Protein AF-A0A8T6G775-F1 (afdb_monomer_lite)

Secondary structure (DSSP, 8-state):
-HHHHHHHHHHHHHTTSS-SEEEEE--SSSSS-SSPEEEEE--SSPPPTTSTT----HHHHHHHHTTGGG-S-----------TTTS--

Radius of gyration: 15.36 Å; chains: 1; b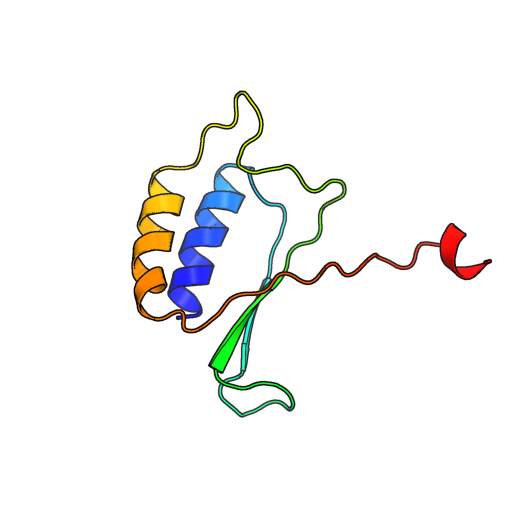ounding box: 39×45×28 Å

Sequence (89 aa):
MATLVQKQVQIFHDEGHREAFRVAYNSGTCPGDKDVVVLEWETAAFQSPYRDGNEMPSEAMRAGAAFQPYIEGTYIEFMELLTPGKMQS

pLDDT: mean 91.37, std 5.48, range [57.84, 97.62]

Foldseek 3Di:
DQVLVVVLVVLCVVVPNADDKDWDACCPPDDDDHPDIDIDGDDPDDDDCPDPPRDDDPVSVVSVVVCVVVDPDDDDDDDDDDDPVNVVD

Structure (mmCIF, N/CA/C/O backbone):
data_AF-A0A8T6G775-F1
#
_entry.id   AF-A0A8T6G775-F1
#
loop_
_atom_site.group_PDB
_atom_site.id
_atom_site.type_symbol
_atom_site.label_atom_id
_atom_site.label_alt_id
_atom_site.label_comp_id
_atom_site.label_asym_id
_atom_site.label_entity_id
_atom_site.label_seq_id
_atom_site.pdbx_PDB_ins_code
_atom_site.Cartn_x
_atom_site.Cartn_y
_atom_site.Cartn_z
_atom_site.occupancy
_atom_site.B_iso_or_equiv
_atom_site.auth_seq_id
_atom_site.auth_comp_id
_atom_site.auth_asym_id
_atom_site.auth_atom_id
_atom_site.pdbx_PDB_model_num
ATOM 1 N N . MET A 1 1 ? -10.482 8.648 2.171 1.00 87.62 1 MET A N 1
ATOM 2 C CA . MET A 1 1 ? -9.182 7.989 2.415 1.00 87.62 1 MET A CA 1
ATOM 3 C C . MET A 1 1 ? -8.991 6.763 1.525 1.00 87.62 1 MET A C 1
ATOM 5 O O . MET A 1 1 ? -8.193 6.841 0.604 1.00 87.62 1 MET A O 1
ATOM 9 N N . ALA A 1 2 ? -9.759 5.682 1.712 1.00 92.69 2 ALA A N 1
ATOM 10 C CA . ALA A 1 2 ? -9.578 4.426 0.965 1.00 92.69 2 ALA A CA 1
ATOM 11 C C . ALA A 1 2 ? -9.557 4.585 -0.568 1.00 92.69 2 ALA A C 1
ATOM 13 O O . ALA A 1 2 ? -8.728 3.986 -1.240 1.00 92.69 2 ALA A O 1
ATOM 14 N N . THR A 1 3 ? -10.403 5.455 -1.125 1.00 94.94 3 THR A N 1
ATOM 15 C CA . THR A 1 3 ? -10.425 5.761 -2.566 1.00 94.94 3 THR A CA 1
ATOM 16 C C . THR A 1 3 ? -9.159 6.461 -3.071 1.00 94.94 3 THR A C 1
ATOM 18 O O . THR A 1 3 ? -8.749 6.236 -4.206 1.00 94.94 3 THR A O 1
ATOM 21 N N . LEU A 1 4 ? -8.514 7.290 -2.242 1.00 96.00 4 LEU A N 1
ATOM 22 C CA . LEU A 1 4 ? -7.247 7.949 -2.583 1.00 96.00 4 LEU A CA 1
ATOM 23 C C . LEU A 1 4 ? -6.096 6.938 -2.579 1.00 96.00 4 LEU A C 1
ATOM 25 O O . LEU A 1 4 ? -5.285 6.936 -3.504 1.00 96.00 4 LEU A O 1
ATOM 29 N N . VAL A 1 5 ? -6.080 6.041 -1.587 1.00 96.12 5 VAL A N 1
ATOM 30 C CA . VAL A 1 5 ? -5.129 4.923 -1.526 1.00 96.12 5 VAL A CA 1
ATOM 31 C C . VAL A 1 5 ? -5.315 4.006 -2.732 1.00 96.12 5 VAL A C 1
ATOM 33 O O . VAL A 1 5 ? -4.339 3.759 -3.431 1.00 96.12 5 VAL A O 1
ATOM 36 N N . GLN A 1 6 ? -6.556 3.601 -3.044 1.00 97.25 6 GLN A N 1
ATOM 37 C CA . GLN A 1 6 ? -6.904 2.800 -4.228 1.00 97.25 6 GLN A CA 1
ATOM 38 C C . GLN A 1 6 ? -6.336 3.408 -5.512 1.00 97.25 6 GLN A C 1
ATOM 40 O O . GLN A 1 6 ? -5.732 2.700 -6.311 1.00 97.25 6 GLN A O 1
ATOM 45 N N . LYS A 1 7 ? -6.496 4.723 -5.706 1.00 97.31 7 LYS A N 1
ATOM 46 C CA . LYS A 1 7 ? -5.963 5.408 -6.887 1.00 97.31 7 LYS A CA 1
ATOM 47 C C . LYS A 1 7 ? -4.439 5.310 -6.959 1.00 97.31 7 LYS A C 1
ATOM 49 O O . LYS A 1 7 ? -3.903 5.029 -8.023 1.00 97.31 7 LYS A O 1
ATOM 54 N N . GLN A 1 8 ? -3.744 5.545 -5.847 1.00 97.19 8 GLN A N 1
ATOM 55 C CA . GLN A 1 8 ? -2.286 5.480 -5.829 1.00 97.19 8 GLN A CA 1
ATOM 56 C C . GLN A 1 8 ? -1.773 4.070 -6.133 1.00 97.19 8 GLN A C 1
ATOM 58 O O . GLN A 1 8 ? -0.878 3.907 -6.959 1.00 97.19 8 GLN A O 1
ATOM 63 N N . VAL A 1 9 ? -2.306 3.059 -5.444 1.00 96.44 9 VAL A N 1
ATOM 64 C CA . VAL A 1 9 ? -1.840 1.681 -5.624 1.00 96.44 9 VAL A CA 1
ATOM 65 C C . VAL A 1 9 ? -2.161 1.164 -7.027 1.00 96.44 9 VAL A C 1
ATOM 67 O O . VAL A 1 9 ? -1.343 0.443 -7.586 1.00 96.44 9 VAL A O 1
ATOM 70 N N . GLN A 1 10 ? -3.269 1.603 -7.637 1.00 97.62 10 GLN A N 1
ATOM 71 C CA . GLN A 1 10 ? -3.577 1.267 -9.025 1.00 97.62 10 GLN A CA 1
ATOM 72 C C . GLN A 1 10 ? -2.491 1.773 -9.978 1.00 97.62 10 GLN A C 1
ATOM 74 O O . GLN A 1 10 ? -2.034 1.009 -10.811 1.00 97.62 10 GLN A O 1
ATOM 79 N N . ILE A 1 11 ? -2.006 3.008 -9.805 1.00 97.25 11 ILE A N 1
ATOM 80 C CA . ILE A 1 11 ? -0.911 3.541 -10.634 1.00 97.25 11 ILE A CA 1
ATOM 81 C C . ILE A 1 11 ? 0.361 2.703 -10.449 1.00 97.25 11 ILE A C 1
ATOM 83 O O . ILE A 1 11 ? 0.997 2.317 -11.422 1.00 97.25 11 ILE A O 1
ATOM 87 N N . PHE A 1 12 ? 0.714 2.360 -9.204 1.00 95.56 12 PHE A N 1
ATOM 88 C CA . PHE A 1 12 ? 1.849 1.466 -8.953 1.00 95.56 12 PHE A CA 1
ATOM 89 C C . PHE A 1 12 ? 1.678 0.094 -9.614 1.00 95.56 12 PHE A C 1
ATOM 91 O O . PHE A 1 12 ? 2.658 -0.476 -10.083 1.00 95.56 12 PHE A O 1
ATOM 98 N N . HIS A 1 13 ? 0.465 -0.449 -9.623 1.00 95.56 13 HIS A N 1
ATOM 99 C CA . HIS A 1 13 ? 0.169 -1.719 -10.272 1.00 95.56 13 HIS A CA 1
ATOM 100 C C . HIS A 1 13 ? 0.288 -1.624 -11.795 1.00 95.56 13 HIS A C 1
ATOM 102 O O . HIS A 1 13 ? 0.976 -2.437 -12.406 1.00 95.56 13 HIS A O 1
ATOM 108 N N . ASP A 1 14 ? -0.315 -0.596 -12.393 1.00 96.44 14 ASP A N 1
ATOM 109 C CA . ASP A 1 14 ? -0.318 -0.369 -13.839 1.00 96.44 14 ASP A CA 1
ATOM 110 C C . ASP A 1 14 ? 1.102 -0.119 -14.382 1.00 96.44 14 ASP A C 1
ATOM 112 O O . ASP A 1 14 ? 1.420 -0.523 -15.499 1.00 96.44 14 ASP A O 1
ATOM 116 N N . GLU A 1 15 ? 1.982 0.485 -13.575 1.00 94.06 15 GLU A N 1
ATOM 117 C CA . GLU A 1 15 ? 3.404 0.688 -13.889 1.00 94.06 15 GLU A CA 1
ATOM 118 C C . GLU A 1 15 ? 4.298 -0.513 -13.502 1.00 94.06 15 GLU A C 1
ATOM 120 O O . GLU A 1 15 ? 5.516 -0.462 -13.652 1.00 94.06 15 GLU A O 1
ATOM 125 N N . GLY A 1 16 ? 3.721 -1.617 -13.013 1.00 91.50 16 GLY A N 1
ATOM 126 C CA . GLY A 1 16 ? 4.447 -2.860 -12.719 1.00 91.50 16 GLY A CA 1
ATOM 127 C C . GLY A 1 16 ? 5.255 -2.856 -11.416 1.00 91.50 16 GLY A C 1
ATOM 128 O O . GLY A 1 16 ? 6.062 -3.755 -11.188 1.00 91.50 16 GLY A O 1
ATOM 129 N N . HIS A 1 17 ? 5.042 -1.877 -10.536 1.00 91.81 17 HIS A N 1
ATOM 130 C CA . HIS A 1 17 ? 5.698 -1.799 -9.225 1.00 91.81 17 HIS A CA 1
ATOM 131 C C . HIS A 1 17 ? 5.033 -2.666 -8.155 1.00 91.81 17 HIS A C 1
ATOM 133 O O . HIS A 1 17 ? 5.624 -2.875 -7.093 1.00 91.81 17 HIS A O 1
ATOM 139 N N . ARG A 1 18 ? 3.789 -3.100 -8.380 1.00 91.75 18 ARG A N 1
ATOM 140 C CA . ARG A 1 18 ? 3.015 -3.905 -7.430 1.00 91.75 18 ARG A CA 1
ATOM 141 C C . ARG A 1 18 ? 2.212 -4.969 -8.157 1.00 91.75 18 ARG A C 1
ATOM 143 O O . ARG A 1 18 ? 1.603 -4.696 -9.189 1.00 91.75 18 ARG A O 1
ATOM 150 N N . GLU A 1 19 ? 2.162 -6.162 -7.583 1.00 94.00 19 GLU A N 1
ATOM 151 C CA . GLU A 1 19 ? 1.276 -7.230 -8.030 1.00 94.00 19 GLU A CA 1
ATOM 152 C C . GLU 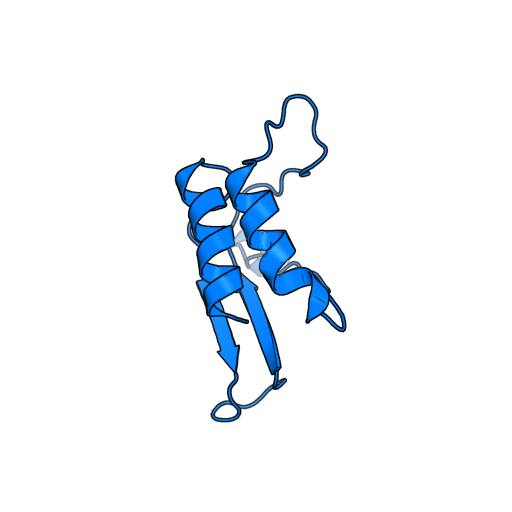A 1 19 ? -0.201 -6.887 -7.765 1.00 94.00 19 GLU A C 1
ATOM 154 O O . GLU A 1 19 ? -0.555 -5.770 -7.374 1.00 94.00 19 GLU A O 1
ATOM 159 N N . ALA A 1 20 ? -1.084 -7.856 -8.012 1.00 94.94 20 ALA A N 1
ATOM 160 C CA . ALA A 1 20 ? -2.489 -7.739 -7.656 1.00 94.94 20 ALA A CA 1
ATOM 161 C C . ALA A 1 20 ? -2.638 -7.412 -6.162 1.00 94.94 20 ALA A C 1
ATOM 163 O O . ALA A 1 20 ? -1.994 -8.014 -5.301 1.00 94.94 20 ALA A O 1
ATOM 164 N N . PHE A 1 21 ? -3.506 -6.451 -5.867 1.00 96.94 21 PHE A N 1
ATOM 165 C CA . PHE A 1 21 ? -3.645 -5.876 -4.538 1.00 96.94 21 PHE A CA 1
ATOM 166 C C . PHE A 1 21 ? -5.116 -5.770 -4.132 1.00 96.94 21 PHE A C 1
ATOM 168 O O . PHE A 1 21 ? -6.033 -5.841 -4.957 1.00 96.94 21 PHE A O 1
ATOM 175 N N . ARG A 1 22 ? -5.338 -5.527 -2.842 1.00 96.88 22 ARG A N 1
ATOM 176 C CA . ARG A 1 22 ? -6.640 -5.222 -2.258 1.00 96.88 22 ARG A CA 1
ATOM 177 C C . ARG A 1 22 ? -6.532 -4.008 -1.345 1.00 96.88 22 ARG A C 1
ATOM 179 O O . ARG A 1 22 ? -5.621 -3.912 -0.528 1.00 96.88 22 ARG A O 1
ATOM 186 N N . VAL A 1 23 ? -7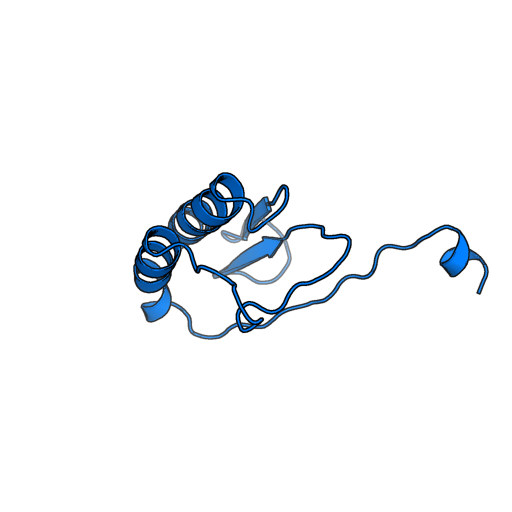.515 -3.115 -1.441 1.00 96.31 23 VAL A N 1
ATOM 187 C CA . VAL A 1 23 ? -7.731 -2.047 -0.459 1.00 96.31 23 VAL A CA 1
ATOM 188 C C . VAL A 1 23 ? -8.999 -2.346 0.331 1.00 96.31 23 VAL A C 1
ATOM 190 O O . VAL A 1 23 ? -10.057 -2.610 -0.244 1.00 96.31 23 VAL A O 1
ATOM 193 N N . ALA A 1 24 ? -8.899 -2.308 1.655 1.00 92.88 24 ALA A N 1
ATOM 194 C CA . ALA A 1 24 ? -10.016 -2.490 2.570 1.00 92.88 24 ALA A CA 1
ATOM 195 C C . ALA A 1 24 ? -10.107 -1.319 3.556 1.00 92.88 24 ALA A C 1
ATOM 197 O O . ALA A 1 24 ? -9.110 -0.694 3.911 1.00 92.88 24 ALA A O 1
ATOM 198 N N . TYR A 1 25 ? -11.326 -1.017 3.994 1.00 92.44 25 TYR A N 1
ATOM 199 C CA . TYR A 1 25 ? -11.611 -0.017 5.017 1.00 92.44 25 TYR A CA 1
ATOM 200 C C . TYR A 1 25 ? -12.805 -0.482 5.838 1.00 92.44 25 TYR A C 1
ATOM 202 O O . TYR A 1 25 ? -13.835 -0.863 5.275 1.00 92.44 25 TYR A O 1
ATOM 210 N N . ASN A 1 26 ? -12.670 -0.446 7.160 1.00 89.12 26 ASN A N 1
ATOM 211 C CA . ASN A 1 26 ? -13.761 -0.766 8.065 1.00 89.12 26 ASN A CA 1
ATOM 212 C C . ASN A 1 26 ? -14.499 0.514 8.473 1.00 89.12 26 ASN A C 1
ATOM 214 O O . ASN A 1 26 ? -14.025 1.266 9.323 1.00 89.12 26 ASN A O 1
ATOM 218 N N . SER A 1 27 ? -15.695 0.731 7.919 1.00 85.31 27 SER A N 1
ATOM 219 C CA . SER A 1 27 ? -16.572 1.852 8.289 1.00 85.31 27 SER A CA 1
ATOM 220 C C . SER A 1 27 ? -17.371 1.609 9.581 1.00 85.31 27 SER A C 1
ATOM 222 O O . SER A 1 27 ? -18.341 2.314 9.849 1.00 85.31 27 SER A O 1
ATOM 224 N N . GLY A 1 28 ? -17.021 0.578 10.358 1.00 84.12 28 GLY A N 1
ATOM 225 C CA . GLY A 1 28 ? -17.689 0.207 11.607 1.00 84.12 28 GLY A CA 1
ATOM 226 C C . GLY A 1 28 ? -18.746 -0.891 11.476 1.00 84.12 28 GLY A C 1
ATOM 227 O O . GLY A 1 28 ? -19.460 -1.149 12.442 1.00 84.12 28 GLY A O 1
ATOM 228 N N . THR A 1 29 ? -18.851 -1.544 10.316 1.00 83.00 29 THR A N 1
ATOM 229 C CA . THR A 1 29 ? -19.766 -2.678 10.090 1.00 83.00 29 THR A CA 1
ATOM 230 C C . THR A 1 29 ? -19.120 -4.038 10.353 1.00 83.00 29 THR A C 1
ATOM 232 O O . THR A 1 29 ? -19.834 -5.032 10.453 1.00 83.00 29 THR A O 1
ATOM 235 N N . CYS A 1 30 ? -17.789 -4.094 10.469 1.00 83.12 30 CYS A N 1
ATOM 236 C CA . CYS A 1 30 ? -17.035 -5.308 10.768 1.00 83.12 30 CYS A CA 1
ATOM 237 C C . CYS A 1 30 ? -16.313 -5.180 12.124 1.00 83.12 30 CYS A C 1
ATOM 239 O O . CYS A 1 30 ? -15.958 -4.066 12.523 1.00 83.12 30 CYS A O 1
ATOM 241 N N . PRO A 1 31 ? -16.063 -6.293 12.838 1.00 84.94 31 PRO A N 1
ATOM 242 C CA . PRO A 1 31 ? -15.130 -6.309 13.964 1.00 84.94 31 PRO A CA 1
ATOM 243 C C . PRO A 1 31 ? -13.717 -5.860 13.552 1.00 84.94 31 PRO A C 1
ATOM 245 O O . PRO A 1 31 ? -13.358 -5.956 12.379 1.00 84.94 31 PRO A O 1
ATOM 248 N N . GLY A 1 32 ? -12.914 -5.422 14.524 1.00 82.50 32 GLY A N 1
ATOM 249 C CA . GLY A 1 32 ? -11.541 -4.946 14.315 1.00 82.50 32 GLY A CA 1
ATOM 250 C C . GLY A 1 32 ? -11.410 -3.424 14.368 1.00 82.50 32 GLY A C 1
ATOM 251 O O . GLY A 1 32 ? -12.368 -2.721 14.710 1.00 82.50 32 GLY A O 1
ATOM 252 N N . ASP A 1 33 ? -10.218 -2.930 14.036 1.00 85.81 33 ASP A N 1
ATOM 253 C CA . ASP A 1 33 ? -9.917 -1.502 14.081 1.00 85.81 33 ASP A CA 1
ATOM 254 C C . ASP A 1 33 ? -10.765 -0.731 13.068 1.00 85.81 33 ASP A C 1
ATOM 256 O O . ASP A 1 33 ? -10.975 -1.144 11.921 1.00 85.81 33 ASP A O 1
ATOM 260 N N . LYS A 1 34 ? -11.301 0.394 13.535 1.00 88.31 34 LYS A N 1
ATOM 261 C CA . LYS A 1 34 ? -12.045 1.351 12.718 1.00 88.31 34 LYS A CA 1
ATOM 262 C C . LYS A 1 34 ? -11.085 2.420 12.234 1.00 88.31 34 LYS A C 1
ATOM 264 O O . LYS A 1 34 ? -10.032 2.625 12.825 1.00 88.31 34 LYS A O 1
ATOM 269 N N . ASP A 1 35 ? -11.465 3.094 11.159 1.00 88.69 35 ASP A N 1
ATOM 270 C CA . ASP A 1 35 ? -10.697 4.211 10.606 1.00 88.69 35 ASP A CA 1
ATOM 271 C C . ASP A 1 35 ? -9.290 3.853 10.095 1.00 88.69 35 ASP A C 1
ATOM 273 O O . ASP A 1 35 ? -8.499 4.726 9.749 1.00 88.69 35 ASP A O 1
ATOM 277 N N . VAL A 1 36 ? -9.020 2.556 9.922 1.00 91.69 36 VAL A N 1
ATOM 278 C CA . VAL A 1 36 ? -7.806 2.034 9.289 1.00 91.69 36 VAL A CA 1
ATOM 279 C C . VAL A 1 36 ? -8.104 1.664 7.839 1.00 91.69 36 VAL A C 1
ATOM 281 O O . VAL A 1 36 ? -9.056 0.936 7.540 1.00 91.69 36 VAL A O 1
ATOM 284 N N . VAL A 1 37 ? -7.280 2.171 6.920 1.00 93.69 37 VAL A N 1
ATOM 285 C CA . VAL A 1 37 ? -7.227 1.675 5.542 1.00 93.69 37 VAL A CA 1
ATOM 286 C C . VAL A 1 37 ? -6.108 0.655 5.443 1.00 93.69 37 VAL A C 1
ATOM 288 O O . VAL A 1 37 ? -4.956 0.969 5.725 1.00 93.69 37 VAL A O 1
ATOM 291 N N . VAL A 1 38 ? -6.459 -0.549 5.007 1.00 94.25 38 VAL A N 1
ATOM 292 C CA . VAL A 1 38 ? -5.520 -1.647 4.795 1.00 94.25 38 VAL A CA 1
ATOM 293 C C . VAL A 1 38 ? -5.257 -1.767 3.302 1.00 94.25 38 VAL A C 1
ATOM 295 O O . VAL A 1 38 ? -6.193 -1.910 2.513 1.00 94.25 38 VAL A O 1
ATOM 298 N N . LEU A 1 39 ? -3.983 -1.697 2.927 1.00 95.75 39 LEU A N 1
ATOM 299 C CA . LEU A 1 39 ? -3.496 -2.057 1.603 1.00 95.75 39 LEU A CA 1
ATOM 300 C C . LEU A 1 39 ? -2.710 -3.361 1.733 1.00 95.75 39 LEU A C 1
ATOM 302 O O . LEU A 1 39 ? -1.686 -3.398 2.409 1.00 95.75 39 LEU A O 1
ATOM 306 N N . GLU A 1 40 ? -3.179 -4.397 1.052 1.00 95.44 40 GLU A N 1
ATOM 307 C CA . GLU A 1 40 ? -2.574 -5.724 1.038 1.00 95.44 40 GLU A CA 1
ATOM 308 C C . GLU A 1 40 ? -2.225 -6.113 -0.399 1.00 95.44 40 GLU A C 1
ATOM 310 O O . GLU A 1 40 ? -2.990 -5.847 -1.329 1.00 95.44 40 GLU A O 1
ATOM 315 N N . TRP A 1 41 ? -1.066 -6.735 -0.587 1.00 94.75 41 TRP A N 1
ATOM 316 C CA . TRP A 1 41 ? -0.691 -7.403 -1.828 1.00 94.75 41 TRP A CA 1
ATOM 317 C C . TRP A 1 41 ? 0.263 -8.550 -1.502 1.00 94.75 41 TRP A C 1
ATOM 319 O O . TRP A 1 41 ? 0.984 -8.509 -0.502 1.00 94.75 41 TRP A O 1
ATOM 329 N N . GLU A 1 42 ? 0.259 -9.573 -2.349 1.00 93.06 42 GLU A N 1
ATOM 330 C CA . GLU A 1 42 ? 1.170 -10.707 -2.241 1.00 93.06 42 GLU A CA 1
ATOM 331 C C . GLU A 1 42 ? 2.325 -10.520 -3.222 1.00 93.06 42 GLU A C 1
ATOM 333 O O . GLU A 1 42 ? 2.112 -10.207 -4.392 1.00 93.06 42 GLU A O 1
ATOM 338 N N . THR A 1 43 ? 3.552 -10.733 -2.751 1.00 91.81 43 THR A N 1
ATOM 339 C CA . THR A 1 43 ? 4.747 -10.694 -3.593 1.00 91.81 43 THR A CA 1
ATOM 340 C C . THR A 1 43 ? 5.687 -11.834 -3.236 1.00 91.81 43 THR A C 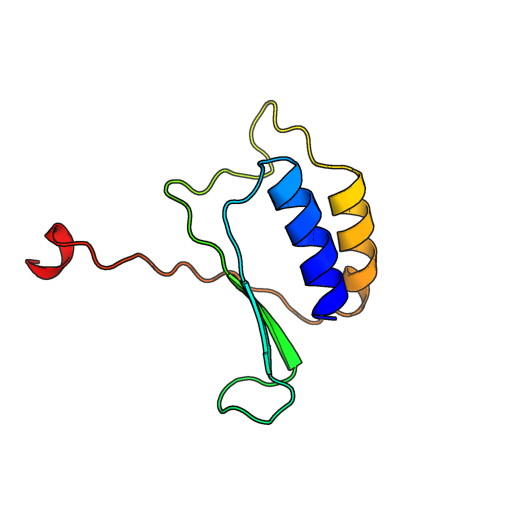1
ATOM 342 O O . THR A 1 43 ? 5.838 -12.190 -2.067 1.00 91.81 43 THR A O 1
ATOM 345 N N . ALA A 1 44 ? 6.359 -12.390 -4.245 1.00 88.94 44 ALA A N 1
ATOM 346 C CA . ALA A 1 44 ? 7.396 -13.395 -4.034 1.00 88.94 44 ALA A CA 1
ATOM 347 C C . ALA A 1 44 ? 8.660 -12.797 -3.391 1.00 88.94 44 ALA A C 1
ATOM 349 O O . ALA A 1 44 ? 9.394 -13.501 -2.698 1.00 88.94 44 ALA A O 1
ATOM 350 N N . ALA A 1 45 ? 8.930 -11.510 -3.633 1.00 88.06 45 ALA A N 1
ATOM 351 C CA . ALA A 1 45 ? 10.095 -10.825 -3.097 1.00 88.06 45 ALA A CA 1
ATOM 352 C C . ALA A 1 45 ? 9.806 -9.335 -2.904 1.00 88.06 45 ALA A C 1
ATOM 354 O O . ALA A 1 45 ? 9.626 -8.588 -3.864 1.00 88.06 45 ALA A O 1
ATOM 355 N N . PHE A 1 46 ? 9.846 -8.883 -1.652 1.00 85.50 46 PHE A N 1
ATOM 356 C CA . PHE A 1 46 ? 9.707 -7.466 -1.349 1.00 85.50 46 PHE A CA 1
ATOM 357 C C . PHE A 1 46 ? 10.933 -6.688 -1.845 1.00 85.50 46 PHE A C 1
ATOM 359 O O . PHE A 1 46 ? 12.053 -6.886 -1.370 1.00 85.50 46 PHE A O 1
ATOM 366 N N . GLN A 1 47 ? 10.722 -5.779 -2.797 1.00 87.31 47 GLN A N 1
ATOM 367 C CA . GLN A 1 47 ? 11.772 -4.915 -3.328 1.00 87.31 47 GLN A CA 1
ATOM 368 C C . GLN A 1 47 ? 11.760 -3.552 -2.634 1.00 87.31 47 GLN A C 1
ATOM 370 O O . GLN A 1 47 ? 10.730 -2.883 -2.564 1.00 87.31 47 GLN A O 1
ATOM 375 N N . SER A 1 48 ? 12.927 -3.094 -2.171 1.00 86.25 48 SER A N 1
ATOM 376 C CA . SER A 1 48 ? 13.057 -1.760 -1.573 1.00 86.25 48 SER A CA 1
ATOM 377 C C . SER A 1 48 ? 12.664 -0.667 -2.580 1.00 86.25 48 SER A C 1
ATOM 379 O O . SER A 1 48 ? 13.158 -0.690 -3.714 1.00 86.25 48 SER A O 1
ATOM 381 N N . PRO A 1 49 ? 11.848 0.331 -2.190 1.00 84.88 49 PRO A N 1
ATOM 382 C CA . PRO A 1 49 ? 11.610 1.528 -3.001 1.00 84.88 49 PRO A CA 1
ATOM 383 C C . PRO A 1 49 ? 12.879 2.356 -3.259 1.00 84.88 49 PRO A C 1
ATOM 385 O O . PRO A 1 49 ? 12.931 3.106 -4.228 1.00 84.88 49 PRO A O 1
ATOM 388 N N . TYR A 1 50 ? 13.905 2.207 -2.416 1.00 86.56 50 TYR A N 1
ATOM 389 C CA . TYR A 1 50 ? 15.179 2.930 -2.507 1.00 86.56 50 TYR A CA 1
ATOM 390 C C . TYR A 1 50 ? 16.281 2.137 -3.222 1.00 86.56 50 TYR A C 1
ATOM 392 O O . TYR A 1 50 ? 17.453 2.478 -3.104 1.00 86.56 50 TYR A O 1
ATOM 400 N N . ARG A 1 51 ? 15.935 1.037 -3.900 1.00 91.12 51 ARG A N 1
ATOM 401 C CA . ARG A 1 51 ? 16.904 0.264 -4.688 1.00 91.12 51 ARG A CA 1
ATOM 402 C C . ARG A 1 51 ? 17.434 1.089 -5.866 1.00 91.12 51 ARG A C 1
ATOM 404 O O . ARG A 1 51 ? 16.698 1.896 -6.438 1.00 91.12 51 ARG A O 1
ATOM 411 N N . ASP A 1 52 ? 18.676 0.830 -6.257 1.00 92.38 52 ASP A N 1
ATOM 412 C CA . ASP A 1 52 ? 19.288 1.476 -7.418 1.00 92.38 52 ASP A CA 1
ATOM 413 C C . ASP A 1 52 ? 18.485 1.201 -8.697 1.00 92.38 52 ASP A C 1
ATOM 415 O O . ASP A 1 52 ? 17.999 0.091 -8.9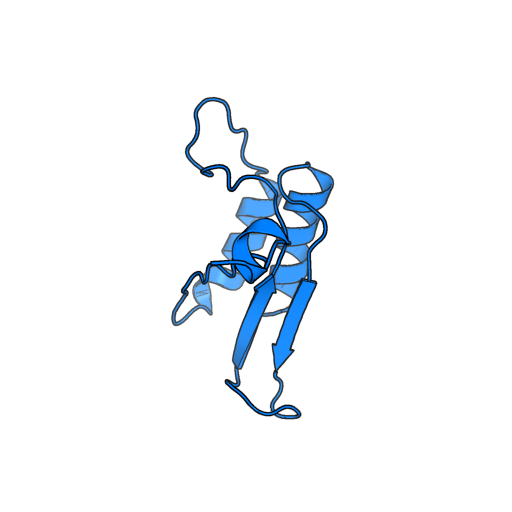22 1.00 92.38 52 ASP A O 1
ATOM 419 N N . GLY A 1 53 ? 18.338 2.231 -9.533 1.00 89.12 53 GLY A N 1
ATOM 420 C CA . GLY A 1 53 ? 17.621 2.140 -10.809 1.00 89.12 53 GLY A CA 1
ATOM 421 C C . GLY A 1 53 ? 16.095 2.047 -10.698 1.00 89.12 53 GLY A C 1
ATOM 422 O O . GLY A 1 53 ? 15.439 1.836 -11.713 1.00 89.12 53 GLY A O 1
ATOM 423 N N . ASN A 1 54 ? 15.507 2.199 -9.505 1.00 90.38 54 ASN A N 1
ATOM 424 C CA . ASN A 1 54 ? 14.054 2.268 -9.364 1.00 90.38 54 ASN A CA 1
ATOM 425 C C . ASN A 1 54 ? 13.520 3.640 -9.798 1.00 90.38 54 ASN A C 1
ATOM 427 O O . ASN A 1 54 ? 13.710 4.641 -9.104 1.00 90.38 54 ASN A O 1
ATOM 431 N N . GLU A 1 55 ? 12.808 3.675 -10.919 1.00 91.69 55 GLU A N 1
ATOM 432 C CA . GLU A 1 55 ? 12.110 4.868 -11.394 1.00 91.69 55 GLU A CA 1
ATOM 433 C C . GLU A 1 55 ? 10.742 4.956 -10.722 1.00 91.69 55 GLU A C 1
ATOM 435 O O . GLU A 1 55 ? 9.809 4.249 -11.075 1.00 91.69 55 GLU A O 1
ATOM 440 N N . MET A 1 56 ? 10.625 5.799 -9.695 1.00 90.00 56 MET A N 1
ATOM 441 C CA . MET A 1 56 ? 9.366 5.935 -8.967 1.00 90.00 56 MET A CA 1
ATOM 442 C C . MET A 1 56 ? 8.290 6.643 -9.816 1.00 90.00 56 MET A C 1
ATOM 444 O O . MET A 1 56 ? 8.518 7.781 -10.244 1.00 90.00 56 MET A O 1
ATOM 448 N N . PRO A 1 57 ? 7.087 6.052 -9.954 1.00 93.06 57 PRO A N 1
ATOM 449 C CA . PRO A 1 57 ? 5.947 6.644 -10.646 1.00 93.06 57 PRO A CA 1
ATOM 450 C C . PRO A 1 57 ? 5.581 8.024 -10.090 1.00 93.06 57 PRO A C 1
ATOM 452 O O . PRO A 1 57 ? 5.019 8.155 -8.995 1.00 93.06 57 PRO A O 1
ATOM 455 N N . SER A 1 58 ? 5.890 9.092 -10.830 1.00 93.62 58 SER A N 1
ATOM 456 C CA . SER A 1 58 ? 5.664 10.466 -10.349 1.00 93.62 58 SER A CA 1
ATOM 457 C C . SER A 1 58 ? 4.182 10.762 -10.078 1.00 93.62 58 SER A C 1
ATOM 459 O O . SER A 1 58 ? 3.848 11.507 -9.150 1.00 93.62 58 SER A O 1
ATOM 461 N N . GLU A 1 59 ? 3.278 10.141 -10.841 1.00 95.50 59 GLU A N 1
ATOM 462 C CA . GLU A 1 59 ? 1.839 10.266 -10.633 1.00 95.50 59 GLU A CA 1
ATOM 463 C C . GLU A 1 59 ? 1.387 9.546 -9.358 1.00 95.50 59 GLU A C 1
ATOM 465 O O . GLU A 1 59 ? 0.616 10.120 -8.583 1.00 95.50 59 GLU A O 1
ATOM 470 N N . ALA A 1 60 ? 1.929 8.357 -9.065 1.00 94.25 60 ALA A N 1
ATOM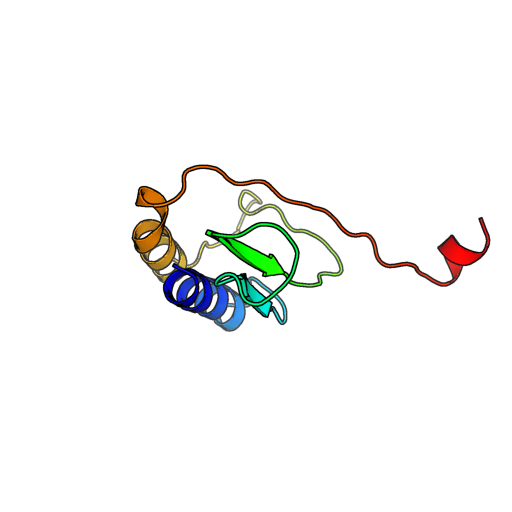 471 C CA . ALA A 1 60 ? 1.650 7.668 -7.807 1.00 94.25 60 ALA A CA 1
ATOM 472 C C . ALA A 1 60 ? 2.172 8.471 -6.606 1.00 94.25 60 ALA A C 1
ATOM 474 O O . ALA A 1 60 ? 1.499 8.568 -5.578 1.00 94.25 60 ALA A O 1
ATOM 475 N N . MET A 1 61 ? 3.335 9.116 -6.726 1.00 94.00 61 MET A N 1
ATOM 476 C CA . MET A 1 61 ? 3.855 9.996 -5.673 1.00 94.00 61 MET A CA 1
ATOM 477 C C . MET A 1 61 ? 2.920 11.185 -5.413 1.00 94.00 61 MET A C 1
ATOM 479 O O . MET A 1 61 ? 2.610 11.494 -4.260 1.00 94.00 61 MET A O 1
ATOM 483 N N . ARG A 1 62 ? 2.397 11.813 -6.473 1.00 95.69 62 ARG A N 1
ATOM 484 C CA . ARG A 1 62 ? 1.420 12.908 -6.359 1.00 95.69 62 ARG A CA 1
ATOM 485 C C . ARG A 1 62 ? 0.092 12.438 -5.762 1.00 95.69 62 ARG A C 1
ATOM 487 O O . ARG A 1 62 ? -0.481 13.140 -4.933 1.00 95.69 62 ARG A O 1
ATOM 494 N N . ALA A 1 63 ? -0.385 11.257 -6.155 1.00 95.81 63 ALA A N 1
ATOM 495 C CA . ALA A 1 63 ? -1.582 10.649 -5.580 1.00 95.81 63 ALA A CA 1
ATOM 496 C C . ALA A 1 63 ? -1.407 10.361 -4.077 1.00 95.81 63 ALA A C 1
ATOM 498 O O . ALA A 1 63 ? -2.321 10.623 -3.300 1.00 95.81 63 ALA A O 1
ATOM 499 N N . GLY A 1 64 ? -0.216 9.913 -3.665 1.00 93.38 64 GLY A N 1
ATOM 500 C CA . GLY A 1 64 ? 0.151 9.706 -2.260 1.00 93.38 64 GLY A CA 1
ATOM 501 C C . GLY A 1 64 ? 0.087 10.971 -1.414 1.00 93.38 64 GLY A C 1
ATOM 502 O O . GLY A 1 64 ? -0.474 10.982 -0.318 1.00 93.38 64 GLY A O 1
ATOM 503 N N . ALA A 1 65 ? 0.603 12.075 -1.956 1.00 95.38 65 ALA A N 1
ATOM 504 C CA . ALA A 1 65 ? 0.579 13.369 -1.280 1.00 95.38 65 ALA A CA 1
ATOM 505 C C . ALA A 1 65 ? -0.848 13.856 -0.969 1.00 95.38 65 ALA A C 1
ATOM 507 O O . ALA A 1 65 ? -1.046 14.584 -0.001 1.00 95.38 65 ALA A O 1
ATOM 508 N N . ALA A 1 66 ? -1.853 13.430 -1.746 1.00 95.00 66 ALA A N 1
ATOM 509 C CA . ALA A 1 66 ? -3.242 13.834 -1.537 1.00 95.00 66 ALA A CA 1
ATOM 510 C C . ALA A 1 66 ? -3.853 13.276 -0.246 1.00 95.00 66 ALA A C 1
ATOM 512 O O . ALA A 1 66 ? -4.833 13.833 0.242 1.00 95.00 66 ALA A O 1
ATOM 513 N N . PHE A 1 67 ? -3.316 12.179 0.295 1.00 92.88 67 PHE A N 1
ATOM 514 C CA . PHE A 1 67 ? -3.856 11.565 1.504 1.00 92.88 67 PHE A CA 1
ATOM 515 C C . PHE A 1 67 ? -2.920 11.622 2.714 1.00 92.88 67 PHE A C 1
ATOM 517 O O . PHE A 1 67 ? -3.380 11.459 3.842 1.00 92.88 67 PHE A O 1
ATOM 524 N N . GLN A 1 68 ? -1.634 11.904 2.500 1.00 93.94 68 GLN A N 1
ATOM 525 C CA . GLN A 1 68 ? -0.630 12.015 3.559 1.00 93.94 68 GLN A CA 1
ATOM 526 C C . GLN A 1 68 ? -1.020 12.957 4.724 1.00 93.94 68 GLN A C 1
ATOM 528 O O . GLN A 1 68 ? -0.761 12.576 5.864 1.00 93.94 68 GLN A O 1
ATOM 533 N N . PRO A 1 69 ? -1.708 14.103 4.512 1.00 95.69 69 PRO A N 1
ATOM 534 C CA . PRO A 1 69 ? -2.122 14.989 5.607 1.00 95.69 69 PRO A CA 1
ATOM 535 C C . PRO A 1 69 ? -3.148 14.403 6.584 1.00 95.69 69 PRO A C 1
ATOM 537 O O . PRO A 1 69 ? -3.340 14.961 7.659 1.00 95.69 69 PRO A O 1
ATOM 540 N N . TYR A 1 70 ? -3.837 13.321 6.217 1.00 92.50 70 TYR A N 1
ATOM 541 C CA . TYR A 1 70 ? -4.860 12.699 7.064 1.00 92.50 70 TYR A CA 1
ATOM 542 C C . TYR A 1 70 ? -4.349 11.433 7.772 1.00 92.50 70 TYR A C 1
ATOM 544 O O . TYR A 1 70 ? -5.142 10.710 8.368 1.00 92.50 70 TYR A O 1
ATOM 552 N N . ILE A 1 71 ? -3.058 11.113 7.648 1.00 93.44 71 ILE A N 1
ATOM 553 C CA . ILE A 1 71 ? -2.451 9.949 8.297 1.00 93.44 71 ILE A CA 1
ATOM 554 C C . ILE A 1 71 ? -2.004 10.341 9.705 1.00 93.44 71 ILE A C 1
ATOM 556 O O . ILE A 1 71 ? -1.097 11.154 9.866 1.00 93.44 71 ILE A O 1
ATOM 560 N N . GLU A 1 72 ? -2.597 9.709 10.716 1.00 94.25 72 GLU A N 1
ATOM 561 C CA . GLU A 1 72 ? -2.161 9.835 12.115 1.00 94.25 72 GLU A CA 1
ATOM 562 C C . GLU A 1 72 ? -1.039 8.843 12.467 1.00 94.25 72 GLU A C 1
ATOM 564 O O . GLU A 1 72 ? -0.197 9.121 13.318 1.00 94.25 72 GLU A O 1
ATOM 569 N N . GLY A 1 73 ? -0.986 7.700 11.776 1.00 93.81 73 GLY A N 1
ATOM 570 C CA . GLY A 1 73 ? 0.032 6.671 11.957 1.00 93.81 73 GLY A CA 1
ATOM 571 C C . GLY A 1 73 ? 0.008 5.630 10.840 1.00 93.81 73 GLY A C 1
ATOM 572 O O . GLY A 1 73 ? -0.979 5.483 10.123 1.00 93.81 73 GLY A O 1
ATOM 573 N N . THR A 1 74 ? 1.124 4.923 10.667 1.00 93.06 74 THR A N 1
ATOM 574 C CA . THR A 1 74 ? 1.291 3.872 9.654 1.00 93.06 74 THR A CA 1
ATOM 575 C C . THR A 1 74 ? 2.195 2.785 10.216 1.00 93.06 74 THR A C 1
ATOM 577 O O . THR A 1 74 ? 3.213 3.090 10.838 1.00 93.06 74 THR A O 1
ATOM 580 N N . TYR A 1 75 ? 1.859 1.532 9.941 1.00 94.31 75 TYR A N 1
ATOM 581 C CA . TYR A 1 75 ? 2.699 0.371 10.200 1.00 94.31 75 TYR A CA 1
ATOM 582 C C . TYR A 1 75 ? 2.610 -0.585 9.005 1.00 94.31 75 TYR A C 1
ATOM 584 O O . TYR A 1 75 ? 1.706 -0.477 8.177 1.00 94.31 75 TYR A O 1
ATOM 592 N N . ILE A 1 76 ? 3.580 -1.491 8.897 1.00 92.25 76 ILE A N 1
ATOM 593 C CA . ILE A 1 76 ? 3.597 -2.547 7.884 1.00 92.25 76 ILE A CA 1
ATOM 594 C C . ILE A 1 76 ? 3.675 -3.875 8.623 1.00 92.25 76 ILE A C 1
ATOM 596 O O . ILE A 1 76 ? 4.542 -4.055 9.478 1.00 92.25 76 ILE A O 1
ATOM 600 N N . GLU A 1 77 ? 2.784 -4.794 8.271 1.00 93.06 77 GLU A N 1
ATOM 601 C CA . GLU A 1 77 ? 2.809 -6.175 8.742 1.00 93.06 77 GLU A CA 1
ATOM 602 C C . GLU A 1 77 ? 3.269 -7.093 7.613 1.00 93.06 77 GLU A C 1
ATOM 604 O O . GLU A 1 77 ? 2.920 -6.893 6.449 1.00 93.06 77 GLU A O 1
ATOM 609 N N . PHE A 1 78 ? 4.056 -8.108 7.965 1.00 91.75 78 PHE A N 1
ATOM 610 C CA . PHE A 1 78 ? 4.509 -9.134 7.034 1.00 91.75 78 PHE A CA 1
ATOM 611 C C . PHE A 1 78 ? 3.866 -10.459 7.414 1.00 91.75 78 PHE A C 1
ATOM 613 O O . PHE A 1 78 ? 4.232 -11.076 8.415 1.00 91.75 78 PHE A O 1
ATOM 620 N N . MET A 1 79 ? 2.911 -10.892 6.596 1.00 91.12 79 MET A N 1
ATOM 621 C CA . MET A 1 79 ? 2.261 -12.186 6.744 1.00 91.12 79 MET A CA 1
ATOM 622 C C . MET A 1 79 ? 2.951 -13.181 5.821 1.00 91.12 79 MET A C 1
ATOM 624 O O . MET A 1 79 ? 2.824 -13.115 4.600 1.00 91.12 79 MET A O 1
ATOM 628 N N . GLU A 1 80 ? 3.723 -14.092 6.403 1.00 88.50 80 GLU A N 1
ATOM 629 C CA . GLU A 1 80 ? 4.403 -15.115 5.621 1.00 88.50 80 GLU A CA 1
ATOM 630 C C . GLU A 1 80 ? 3.438 -16.262 5.309 1.00 88.50 80 GLU A C 1
ATOM 632 O O . GLU A 1 80 ? 2.870 -16.873 6.218 1.00 88.50 80 GLU A O 1
ATOM 637 N N . LEU A 1 81 ? 3.274 -16.591 4.025 1.00 89.31 81 LEU A N 1
ATOM 638 C CA . LEU A 1 81 ? 2.417 -17.700 3.624 1.00 89.31 81 LEU A CA 1
ATOM 639 C C . LEU A 1 81 ? 2.903 -19.022 4.227 1.00 89.31 81 LEU A C 1
ATOM 641 O O . LEU A 1 81 ? 4.105 -19.318 4.305 1.00 89.31 81 LEU A O 1
ATOM 645 N N . LEU A 1 82 ? 1.936 -19.837 4.644 1.00 90.31 82 LEU A N 1
ATOM 646 C CA . LEU A 1 82 ? 2.189 -21.190 5.105 1.00 90.31 82 LEU A CA 1
ATOM 647 C C . LEU A 1 82 ? 2.436 -22.081 3.885 1.00 90.31 82 LEU A C 1
ATOM 649 O O . LEU A 1 82 ? 1.513 -22.441 3.159 1.00 90.31 82 LEU A O 1
ATOM 653 N N . THR A 1 83 ? 3.699 -22.419 3.643 1.00 89.00 83 THR A N 1
ATOM 654 C CA . THR A 1 83 ? 4.084 -23.334 2.563 1.00 89.00 83 THR A CA 1
ATOM 655 C C . THR A 1 83 ? 4.105 -24.779 3.071 1.00 89.00 83 THR A C 1
ATOM 657 O O . THR A 1 83 ? 4.294 -25.000 4.270 1.00 89.00 83 THR A O 1
ATOM 660 N N . PRO A 1 84 ? 3.991 -25.797 2.194 1.00 91.06 84 PRO A N 1
ATOM 661 C CA . PRO A 1 84 ? 4.072 -27.199 2.616 1.00 91.06 84 PRO A CA 1
ATOM 662 C C . PRO A 1 84 ? 5.337 -27.552 3.414 1.00 91.06 84 PRO A C 1
ATOM 664 O O . PRO A 1 84 ? 5.291 -28.417 4.285 1.00 91.06 84 PRO A O 1
ATOM 667 N N . GLY A 1 85 ? 6.461 -26.874 3.151 1.00 89.94 85 GLY A N 1
ATOM 668 C CA . GLY A 1 85 ? 7.704 -27.063 3.906 1.00 89.94 85 GLY A CA 1
ATOM 669 C C . GLY A 1 85 ? 7.632 -26.558 5.351 1.00 89.94 85 GLY A C 1
ATOM 670 O O . GLY A 1 85 ? 8.320 -27.087 6.214 1.00 89.94 85 GLY A O 1
ATOM 671 N N . LYS A 1 86 ? 6.767 -25.578 5.628 1.00 85.00 86 LYS A N 1
ATOM 672 C CA . LYS A 1 86 ? 6.589 -24.961 6.952 1.00 85.00 86 LYS A CA 1
ATOM 673 C C . LYS A 1 86 ? 5.481 -25.595 7.780 1.00 85.00 86 LYS A C 1
ATOM 675 O O . LYS A 1 86 ? 5.358 -25.317 8.962 1.00 85.00 86 LYS A O 1
ATOM 680 N N . MET A 1 87 ? 4.665 -26.444 7.163 1.00 87.88 87 MET A N 1
ATOM 681 C CA . MET A 1 87 ? 3.665 -27.244 7.874 1.00 87.88 87 MET A CA 1
ATOM 682 C C . MET A 1 87 ? 4.269 -28.480 8.553 1.00 87.88 87 MET A C 1
ATOM 684 O O . MET A 1 87 ? 3.587 -29.127 9.339 1.00 87.88 87 MET A O 1
ATOM 688 N N . GLN A 1 88 ? 5.512 -28.839 8.217 1.00 76.69 88 GLN A N 1
ATOM 689 C CA . GLN A 1 88 ? 6.183 -30.060 8.685 1.00 76.69 88 GLN A CA 1
ATOM 690 C C . GLN A 1 88 ? 7.273 -29.801 9.740 1.00 76.69 88 GLN A C 1
ATOM 692 O O . GLN A 1 88 ? 7.965 -30.741 10.128 1.00 76.69 88 GLN A O 1
ATOM 697 N N . SER A 1 89 ? 7.441 -28.548 10.173 1.00 57.84 89 SER A N 1
ATOM 698 C CA . SER A 1 89 ? 8.406 -28.111 11.192 1.00 57.84 89 SER A CA 1
ATOM 699 C C . SER A 1 89 ? 7.799 -28.038 12.585 1.00 57.84 89 SER A C 1
ATOM 701 O O . SER A 1 89 ? 6.664 -27.516 12.670 1.00 57.84 89 SER A O 1
#